Protein AF-A0A3B8IMK7-F1 (afdb_monomer)

Radius of gyration: 19.83 Å; Cα contacts (8 Å, |Δi|>4): 118; chains: 1; bounding box: 47×30×56 Å

pLDDT: mean 90.81, std 9.94, range [54.0, 98.06]

Structure (mmCIF, N/CA/C/O backbone):
data_AF-A0A3B8IMK7-F1
#
_entry.id   AF-A0A3B8IMK7-F1
#
loop_
_atom_site.group_PDB
_atom_site.id
_atom_site.type_symbol
_atom_site.label_atom_id
_atom_site.label_alt_id
_atom_site.label_comp_id
_atom_site.label_asym_id
_atom_site.label_entity_id
_atom_site.label_seq_id
_atom_site.pdbx_PDB_ins_code
_atom_site.Cartn_x
_atom_site.Cartn_y
_atom_site.Cartn_z
_atom_site.occupancy
_atom_site.B_iso_or_equiv
_atom_site.auth_seq_id
_atom_site.auth_comp_id
_atom_site.auth_asym_id
_atom_site.auth_atom_id
_atom_site.pdbx_PDB_model_num
ATOM 1 N N . MET A 1 1 ? -14.425 9.904 4.927 1.00 69.38 1 MET A N 1
ATOM 2 C CA . MET A 1 1 ? -13.043 10.432 4.811 1.00 69.38 1 MET A CA 1
ATOM 3 C C . MET A 1 1 ? -12.319 10.059 6.097 1.00 69.38 1 MET A C 1
ATOM 5 O O . MET A 1 1 ? -12.973 10.114 7.127 1.00 69.38 1 MET A O 1
ATOM 9 N N . LYS A 1 2 ? -11.050 9.616 6.062 1.00 88.31 2 LYS A N 1
ATOM 10 C CA . LYS A 1 2 ? -10.328 9.220 7.292 1.00 88.31 2 LYS A CA 1
ATOM 11 C C . LYS A 1 2 ? -10.137 10.438 8.214 1.00 88.31 2 LYS A C 1
ATOM 13 O O . LYS A 1 2 ? -9.832 11.521 7.713 1.00 88.31 2 LYS A O 1
ATOM 18 N N . GLN A 1 3 ? -10.304 10.254 9.524 1.00 93.00 3 GLN A N 1
ATOM 19 C CA . GLN A 1 3 ? -10.088 11.304 10.527 1.00 93.00 3 GLN A CA 1
ATOM 20 C C . GLN A 1 3 ? -8.591 11.520 10.787 1.00 93.00 3 GLN A C 1
ATOM 22 O O . GLN A 1 3 ? -7.773 10.605 10.631 1.00 93.00 3 GLN A O 1
ATOM 27 N N . SER A 1 4 ? -8.213 12.727 11.209 1.00 94.81 4 SER A N 1
ATOM 28 C CA . SER A 1 4 ? -6.845 12.993 11.652 1.00 94.81 4 SER A CA 1
ATOM 29 C C . SER A 1 4 ? -6.551 12.263 12.969 1.00 94.81 4 SER A C 1
ATOM 31 O O . SER A 1 4 ? -7.438 12.017 13.783 1.00 94.81 4 SER A O 1
ATOM 33 N N . ARG A 1 5 ? -5.275 11.964 13.243 1.00 95.50 5 ARG A N 1
ATOM 34 C CA . ARG A 1 5 ? -4.880 11.367 14.534 1.00 95.50 5 ARG A CA 1
ATOM 35 C C . ARG A 1 5 ? -5.191 12.263 15.732 1.00 95.50 5 ARG A C 1
ATOM 37 O O . ARG A 1 5 ? -5.271 11.758 16.843 1.00 95.50 5 ARG A O 1
ATOM 44 N N . GLU A 1 6 ? -5.303 13.571 15.524 1.00 96.06 6 GLU A N 1
ATOM 45 C CA . GLU A 1 6 ? -5.716 14.515 16.562 1.00 96.06 6 GLU A CA 1
ATOM 46 C C . GLU A 1 6 ? -7.196 14.316 16.905 1.00 96.06 6 GLU A C 1
ATOM 48 O O . GLU A 1 6 ? -7.523 14.105 18.068 1.00 96.06 6 GLU A O 1
ATOM 53 N N . GLN A 1 7 ? -8.061 14.245 15.889 1.00 95.00 7 GLN A N 1
ATOM 54 C CA . GLN A 1 7 ? -9.492 13.975 16.063 1.00 95.00 7 GLN A CA 1
ATOM 55 C C . GLN A 1 7 ? -9.742 12.599 16.690 1.00 95.00 7 GLN A C 1
ATOM 57 O O . GLN A 1 7 ? -10.528 12.484 17.622 1.00 95.00 7 GLN A O 1
ATOM 62 N N . LEU A 1 8 ? -9.018 11.570 16.240 1.00 96.69 8 LEU A N 1
ATOM 63 C CA . LEU A 1 8 ? -9.149 10.216 16.789 1.00 96.69 8 LEU A CA 1
ATOM 64 C C . LEU A 1 8 ? -8.739 10.139 18.263 1.00 96.69 8 LEU A C 1
ATOM 66 O O . LEU A 1 8 ? -9.333 9.382 19.021 1.00 96.69 8 LEU A O 1
ATOM 70 N N . LYS A 1 9 ? -7.726 10.908 18.683 1.00 96.19 9 LYS A N 1
ATOM 71 C CA . LYS A 1 9 ? -7.297 10.957 20.090 1.00 96.19 9 LYS A CA 1
ATOM 72 C C . LYS A 1 9 ? -8.312 11.662 20.982 1.00 96.19 9 LYS A C 1
ATOM 74 O O . LYS A 1 9 ? -8.439 11.265 22.136 1.00 96.19 9 LYS A O 1
ATOM 79 N N . ALA A 1 10 ? -9.029 12.652 20.451 1.00 96.00 10 ALA A N 1
ATOM 80 C CA . ALA A 1 10 ? -10.053 13.378 21.195 1.00 96.00 10 ALA A CA 1
ATOM 81 C C . ALA A 1 10 ? -11.200 12.463 21.666 1.00 96.00 10 ALA A C 1
ATOM 83 O O . ALA A 1 10 ? -11.825 12.754 22.672 1.00 96.00 10 ALA A O 1
ATOM 84 N N . TYR A 1 11 ? -11.443 11.320 21.007 1.00 95.81 11 TYR A N 1
ATOM 85 C CA . TYR A 1 11 ? -12.445 10.339 21.456 1.00 95.81 11 TYR A CA 1
ATOM 86 C C . TYR A 1 11 ? -12.078 9.620 22.765 1.00 95.81 11 TYR A C 1
ATOM 88 O O . TYR A 1 11 ? -12.927 8.953 23.351 1.00 95.81 11 TYR A O 1
ATOM 96 N N . PHE A 1 12 ? -10.818 9.718 23.202 1.00 95.62 12 PHE A N 1
ATOM 97 C CA . PHE A 1 12 ? -10.258 8.990 24.344 1.00 95.62 12 PHE A CA 1
ATOM 98 C C . PHE A 1 12 ? -9.738 9.929 25.442 1.00 95.62 12 PHE A C 1
ATOM 100 O O . PHE A 1 12 ? -8.848 9.550 26.214 1.00 95.62 12 PHE A O 1
ATOM 107 N N . GLU A 1 13 ? -10.234 11.167 25.510 1.00 95.62 13 GLU A N 1
ATOM 108 C CA . GLU A 1 13 ? -9.874 12.074 26.596 1.00 95.62 13 GLU A CA 1
ATOM 109 C C . GLU A 1 13 ? -10.430 11.585 27.942 1.00 95.62 13 GLU A C 1
ATOM 111 O O . GLU A 1 13 ? -11.256 10.674 28.047 1.00 95.62 13 GLU A O 1
ATOM 116 N N . ARG A 1 14 ? -9.896 12.137 29.036 1.00 93.81 14 ARG A N 1
ATOM 117 C CA . ARG A 1 14 ? -10.239 11.662 30.377 1.00 93.81 14 ARG A CA 1
ATOM 118 C C . ARG A 1 14 ? -11.730 11.865 30.645 1.00 93.81 14 ARG A C 1
ATOM 120 O O . ARG A 1 14 ? -12.176 12.995 30.794 1.00 93.81 14 ARG A O 1
ATOM 127 N N . GLY A 1 15 ? -12.428 10.758 30.884 1.00 93.12 15 GLY A N 1
ATOM 128 C CA . GLY A 1 15 ? -13.856 10.753 31.204 1.00 93.12 15 GLY A CA 1
ATOM 129 C C . GLY A 1 15 ? -14.733 10.357 30.021 1.00 93.12 15 GLY A C 1
ATOM 130 O O . GLY A 1 15 ? -15.901 10.041 30.237 1.00 93.12 15 GLY A O 1
ATOM 131 N N . ASP A 1 16 ? -14.165 10.282 28.818 1.00 95.06 16 ASP A N 1
ATOM 132 C CA . ASP A 1 16 ? -14.898 9.858 27.637 1.00 95.06 16 ASP A CA 1
ATOM 133 C C . ASP A 1 16 ? -15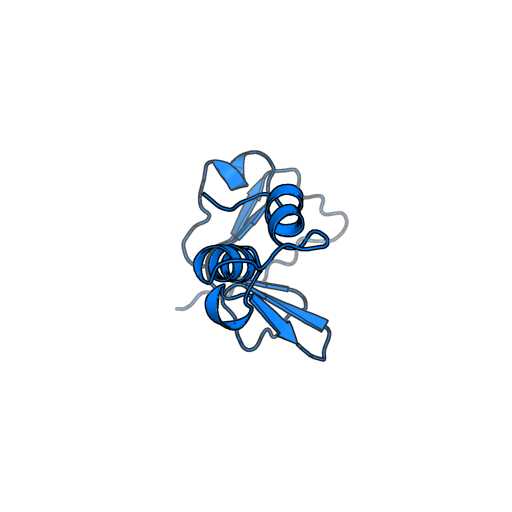.012 8.335 27.569 1.00 95.06 16 ASP A C 1
ATOM 135 O O . ASP A 1 16 ? -14.108 7.583 27.942 1.00 95.06 16 ASP A O 1
ATOM 139 N N . THR A 1 17 ? -16.161 7.874 27.082 1.00 95.81 17 THR A N 1
ATOM 140 C CA . THR A 1 17 ? -16.379 6.482 26.684 1.00 95.81 17 THR A CA 1
ATOM 141 C C . THR A 1 17 ? -16.636 6.481 25.181 1.00 95.81 17 THR A C 1
ATOM 143 O O . THR A 1 17 ? -17.764 6.780 24.778 1.00 95.81 17 THR A O 1
ATOM 146 N N . PRO A 1 18 ? -15.615 6.198 24.351 1.00 95.88 18 PRO A N 1
ATOM 147 C CA . PRO A 1 18 ? -15.791 6.207 22.909 1.00 95.88 18 PRO A CA 1
ATOM 148 C C . PRO A 1 18 ? -16.886 5.235 22.465 1.00 95.88 18 PRO A C 1
ATOM 150 O O . PRO A 1 18 ? -17.027 4.132 23.004 1.00 95.88 18 PRO A O 1
ATOM 153 N N . THR A 1 19 ? -17.660 5.641 21.463 1.00 96.62 19 THR A N 1
ATOM 154 C CA . THR A 1 19 ? -18.686 4.793 20.852 1.00 96.62 19 THR A CA 1
ATOM 155 C C . THR A 1 19 ? -18.049 3.707 19.988 1.00 96.62 19 THR A C 1
ATOM 157 O O . THR A 1 19 ? -16.908 3.824 19.540 1.00 96.62 19 THR A O 1
ATOM 160 N N . SER A 1 20 ? -18.802 2.646 19.690 1.00 96.50 20 SER A N 1
ATOM 161 C CA . SER A 1 20 ? -18.353 1.610 18.750 1.00 96.50 20 SER A CA 1
ATOM 162 C C . SER A 1 20 ? -17.986 2.175 17.374 1.00 96.50 20 SER A C 1
ATOM 164 O O . SER A 1 20 ? -17.072 1.670 16.734 1.00 96.50 20 SER A O 1
ATOM 166 N N . GLU A 1 21 ? -18.676 3.228 16.932 1.00 95.88 21 GLU A N 1
ATOM 167 C CA . GLU A 1 21 ? -18.379 3.920 15.676 1.00 95.88 21 GLU A CA 1
ATOM 168 C C . GLU A 1 21 ? -17.028 4.643 15.740 1.00 95.88 21 GLU A C 1
ATOM 170 O O . GLU A 1 21 ? -16.188 4.431 14.872 1.00 95.88 21 GLU A O 1
ATOM 175 N N . GLN A 1 22 ? -16.761 5.387 16.817 1.00 96.25 22 GLN A N 1
ATOM 176 C CA . GLN A 1 22 ? -15.471 6.056 17.045 1.00 96.25 22 GLN A CA 1
ATOM 177 C C . GLN A 1 22 ? -14.305 5.060 17.156 1.00 96.25 22 GLN A C 1
ATOM 179 O O . GLN A 1 22 ? -13.196 5.323 16.688 1.00 96.25 22 GLN A O 1
ATOM 184 N N . PHE A 1 23 ? -14.551 3.884 17.739 1.00 95.69 23 PHE A N 1
ATOM 185 C CA . PHE A 1 23 ? -13.588 2.782 17.718 1.00 95.69 23 PHE A CA 1
ATOM 186 C C . PHE A 1 23 ? -13.362 2.227 16.306 1.00 95.69 23 PHE A C 1
ATOM 188 O O . PHE A 1 23 ? -12.221 1.929 15.954 1.00 95.69 23 PHE A O 1
ATOM 195 N N . GLY A 1 24 ? -14.414 2.109 15.494 1.00 95.12 24 GLY A N 1
ATOM 196 C CA . GLY A 1 24 ? -14.305 1.731 14.082 1.00 95.12 24 GLY A CA 1
ATOM 197 C C . GLY A 1 24 ? -13.443 2.717 13.294 1.00 95.12 24 GLY A C 1
ATOM 198 O O . GLY A 1 24 ? -12.499 2.309 12.623 1.00 95.12 24 GLY A O 1
ATOM 199 N N . GLU A 1 25 ? -13.672 4.020 13.478 1.00 95.56 25 GLU A N 1
ATOM 200 C CA . GLU A 1 25 ? -12.861 5.066 12.844 1.00 95.56 25 GLU A CA 1
ATOM 201 C C . GLU A 1 25 ? -11.372 4.966 13.216 1.00 95.56 25 GLU A C 1
ATOM 203 O O . GLU A 1 25 ? -10.506 5.217 12.374 1.00 95.56 25 GLU A O 1
ATOM 208 N N . LEU A 1 26 ? -11.052 4.562 14.453 1.00 95.19 26 LEU A N 1
ATOM 209 C CA . LEU A 1 26 ? -9.672 4.308 14.869 1.00 95.19 26 LEU A CA 1
ATOM 210 C C . LEU A 1 26 ? -9.064 3.104 14.135 1.00 95.19 26 LEU A C 1
ATOM 212 O O . LEU A 1 26 ? -7.927 3.204 13.667 1.00 95.19 26 LEU A O 1
ATOM 216 N N . ILE A 1 27 ? -9.790 1.989 14.029 1.00 93.94 27 ILE A N 1
ATOM 217 C CA . ILE A 1 27 ? -9.323 0.774 13.339 1.00 93.94 27 ILE A CA 1
ATOM 218 C C . ILE A 1 27 ? -9.034 1.087 11.867 1.00 93.94 27 ILE A C 1
ATOM 220 O O . ILE A 1 27 ? -7.925 0.840 11.390 1.00 93.94 27 ILE A O 1
ATOM 224 N N . ASP A 1 28 ? -9.973 1.745 11.190 1.00 93.19 28 ASP A N 1
ATOM 225 C CA . ASP A 1 28 ? -9.872 2.090 9.767 1.00 93.19 28 ASP A CA 1
ATOM 226 C C . ASP A 1 28 ? -8.811 3.171 9.479 1.00 93.19 28 ASP A C 1
ATOM 228 O O . ASP A 1 28 ? -8.384 3.378 8.333 1.00 93.19 28 ASP A O 1
ATOM 232 N N . SER A 1 29 ? -8.354 3.888 10.513 1.00 93.88 29 SER A N 1
ATOM 233 C CA . SER A 1 29 ? -7.271 4.872 10.394 1.00 93.88 29 SER A CA 1
ATOM 234 C C . SER A 1 29 ? -5.888 4.238 10.238 1.00 93.88 29 SER A C 1
ATOM 236 O O . SER A 1 29 ? -4.974 4.878 9.704 1.00 93.88 29 SER A O 1
ATOM 238 N N . GLY A 1 30 ? -5.725 3.003 10.719 1.00 91.56 30 GLY A N 1
ATOM 239 C CA . GLY A 1 30 ? -4.474 2.261 10.661 1.00 91.56 30 GLY A CA 1
ATOM 240 C C . GLY A 1 30 ? -4.161 1.737 9.262 1.00 91.56 30 GLY A C 1
ATOM 241 O O . GLY A 1 30 ? -5.018 1.711 8.384 1.00 91.56 30 GLY A O 1
ATOM 242 N N . VAL A 1 31 ? -2.905 1.323 9.074 1.00 93.88 31 VAL A N 1
ATOM 243 C CA . VAL A 1 31 ? -2.546 0.382 8.007 1.00 93.88 31 VAL A CA 1
ATOM 244 C C . VAL A 1 31 ? -2.694 -1.021 8.578 1.00 93.88 31 VAL A C 1
ATOM 246 O O . VAL A 1 31 ? -2.070 -1.340 9.596 1.00 93.88 31 VAL A O 1
ATOM 249 N N . ASN A 1 32 ? -3.481 -1.853 7.917 1.00 94.19 32 ASN A N 1
ATOM 250 C CA . ASN A 1 32 ? -3.617 -3.270 8.185 1.00 94.19 32 ASN A CA 1
ATOM 251 C C . ASN A 1 32 ? -2.806 -4.060 7.150 1.00 94.19 32 ASN A C 1
ATOM 253 O O . ASN A 1 32 ? -3.058 -3.989 5.955 1.00 94.19 32 ASN A O 1
ATOM 257 N N . GLN A 1 33 ? -1.822 -4.833 7.608 1.00 93.69 33 GLN A N 1
ATOM 258 C CA . GLN A 1 33 ? -0.933 -5.575 6.708 1.00 93.69 33 GLN A CA 1
ATOM 259 C C . GLN A 1 33 ? -1.672 -6.605 5.836 1.00 93.69 33 GLN A C 1
ATOM 261 O O . GLN A 1 33 ? -1.316 -6.793 4.675 1.00 93.69 33 GLN A O 1
ATOM 266 N N . THR A 1 34 ? -2.703 -7.246 6.384 1.00 89.94 34 THR A N 1
ATOM 267 C CA . THR A 1 34 ? -3.498 -8.252 5.673 1.00 89.94 34 THR A CA 1
ATOM 268 C C . THR A 1 34 ? -4.448 -7.595 4.680 1.00 89.94 34 THR A C 1
ATOM 270 O O . THR A 1 34 ? -4.506 -8.009 3.526 1.00 89.94 34 THR A O 1
ATOM 273 N N . ASP A 1 35 ? -5.167 -6.559 5.114 1.00 94.38 35 ASP A N 1
ATOM 274 C CA . ASP A 1 35 ? -6.254 -5.977 4.319 1.00 94.38 35 ASP A CA 1
ATOM 275 C C . ASP A 1 35 ? -5.758 -4.933 3.302 1.00 94.38 35 ASP A C 1
ATOM 277 O O . ASP A 1 35 ? -6.326 -4.815 2.218 1.00 94.38 35 ASP A O 1
ATOM 281 N N . ASP A 1 36 ? -4.667 -4.216 3.601 1.00 95.44 36 ASP A N 1
ATOM 282 C CA . ASP A 1 36 ? -4.119 -3.160 2.732 1.00 95.44 36 ASP A CA 1
ATOM 283 C C . ASP A 1 36 ? -3.021 -3.661 1.775 1.00 95.44 36 ASP A C 1
ATOM 285 O O . ASP A 1 36 ? -2.408 -2.868 1.055 1.00 95.44 36 ASP A O 1
ATOM 289 N N . GLY A 1 37 ? -2.724 -4.966 1.774 1.00 95.69 37 GLY A N 1
ATOM 290 C CA . GLY A 1 37 ? -1.717 -5.556 0.887 1.00 95.69 37 GLY A CA 1
ATOM 291 C C . GLY A 1 37 ? -0.287 -5.084 1.176 1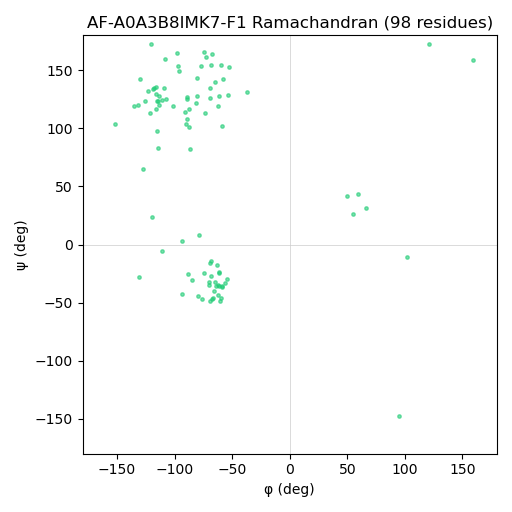.00 95.69 37 GLY A C 1
ATOM 292 O O . GLY A 1 37 ? 0.526 -4.978 0.256 1.00 95.69 37 GLY A O 1
ATOM 293 N N . ILE A 1 38 ? 0.039 -4.780 2.437 1.00 97.19 38 ILE A N 1
ATOM 294 C CA . ILE A 1 38 ? 1.390 -4.385 2.860 1.00 97.19 38 ILE A CA 1
ATOM 295 C C . ILE A 1 38 ? 1.986 -5.484 3.729 1.00 97.19 38 ILE A C 1
ATOM 297 O O . ILE A 1 38 ? 1.457 -5.813 4.781 1.00 97.19 38 ILE A O 1
ATOM 301 N N . THR A 1 39 ? 3.153 -5.996 3.354 1.00 96.94 39 THR A N 1
ATOM 302 C CA . THR A 1 39 ? 3.828 -7.060 4.104 1.00 96.94 39 THR A CA 1
ATOM 303 C C . THR A 1 39 ? 5.181 -6.595 4.617 1.00 96.94 39 THR A C 1
ATOM 305 O O . THR A 1 39 ? 5.991 -6.048 3.866 1.00 96.94 39 THR A O 1
ATOM 308 N N . THR A 1 40 ? 5.470 -6.874 5.888 1.00 96.94 40 THR A 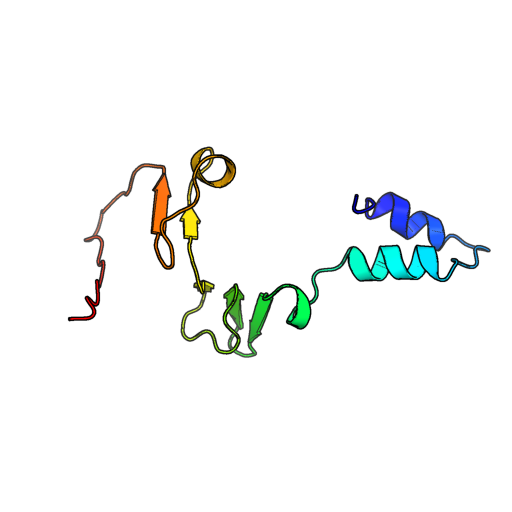N 1
ATOM 309 C CA . THR A 1 40 ? 6.829 -6.810 6.436 1.00 96.94 40 THR A CA 1
ATOM 310 C C . THR A 1 40 ? 7.283 -8.190 6.894 1.00 96.94 40 THR A C 1
ATOM 312 O O . THR A 1 40 ? 6.520 -8.923 7.516 1.00 96.94 40 THR A O 1
ATOM 315 N N . THR A 1 41 ? 8.519 -8.573 6.567 1.00 95.88 41 THR A N 1
ATOM 316 C CA . THR A 1 41 ? 9.056 -9.900 6.929 1.00 95.88 41 THR A CA 1
ATOM 317 C C . THR A 1 41 ? 10.112 -9.815 8.037 1.00 95.88 41 THR A C 1
ATOM 319 O O . THR A 1 41 ? 10.731 -8.755 8.207 1.00 95.88 41 THR A O 1
ATOM 322 N N . PRO A 1 42 ? 10.398 -10.919 8.759 1.00 96.88 42 PRO A N 1
ATOM 323 C CA . PRO A 1 42 ? 11.504 -10.982 9.722 1.00 96.88 42 PRO A CA 1
ATOM 324 C C . PRO A 1 42 ? 12.868 -10.589 9.126 1.00 96.88 42 PRO A C 1
ATOM 326 O O . PRO A 1 42 ? 13.706 -9.994 9.802 1.00 96.88 42 PRO A O 1
ATOM 329 N N . GLU A 1 43 ? 13.077 -10.823 7.827 1.00 97.12 43 GLU A N 1
ATOM 330 C CA . GLU A 1 43 ? 14.283 -10.439 7.073 1.00 97.12 43 GLU A CA 1
ATOM 331 C C . GLU A 1 43 ? 14.304 -8.950 6.682 1.00 97.12 43 GLU A C 1
ATOM 333 O O . GLU A 1 43 ? 15.175 -8.496 5.924 1.00 97.12 43 GLU A O 1
ATOM 338 N N . ARG A 1 44 ? 13.356 -8.164 7.203 1.00 96.75 44 ARG A N 1
ATOM 339 C CA . ARG A 1 44 ? 13.204 -6.725 6.959 1.00 96.75 44 ARG A CA 1
ATOM 340 C C . ARG A 1 44 ? 13.001 -6.422 5.473 1.00 96.75 44 ARG A C 1
ATOM 342 O O . ARG A 1 44 ? 13.638 -5.517 4.925 1.00 96.75 44 ARG A O 1
ATOM 349 N N . ARG A 1 45 ? 12.163 -7.220 4.811 1.00 98.00 45 ARG A N 1
ATOM 350 C CA . ARG A 1 45 ? 11.674 -6.959 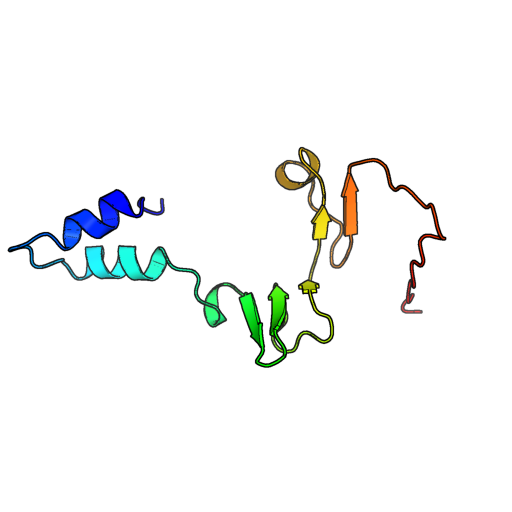3.451 1.00 98.00 45 ARG A CA 1
ATOM 351 C C . ARG A 1 45 ? 10.313 -6.277 3.517 1.00 98.00 45 ARG A C 1
ATOM 353 O O . ARG A 1 45 ? 9.561 -6.518 4.459 1.00 98.00 45 ARG A O 1
ATOM 360 N N . ILE A 1 46 ? 10.029 -5.442 2.523 1.00 98.06 46 ILE A N 1
ATOM 361 C CA . ILE A 1 46 ? 8.756 -4.739 2.352 1.00 98.06 46 ILE A CA 1
ATOM 362 C C . ILE A 1 46 ? 8.097 -5.259 1.073 1.00 98.06 46 ILE A C 1
ATOM 364 O O . ILE A 1 46 ? 8.705 -5.209 0.000 1.00 98.06 46 ILE A O 1
ATOM 368 N N . GLY A 1 47 ? 6.875 -5.765 1.195 1.00 97.81 47 GLY A N 1
ATOM 369 C CA . GLY A 1 47 ? 6.012 -6.165 0.089 1.00 97.81 47 GLY A CA 1
ATOM 370 C C . GLY A 1 47 ? 4.840 -5.200 -0.056 1.00 97.81 47 GLY A C 1
ATOM 371 O O . GLY A 1 47 ? 4.218 -4.847 0.941 1.00 97.81 47 GLY A O 1
ATOM 372 N N . ILE A 1 48 ? 4.542 -4.794 -1.288 1.00 97.50 48 ILE A N 1
ATOM 373 C CA . ILE A 1 48 ? 3.270 -4.176 -1.681 1.00 97.50 48 ILE A CA 1
ATOM 374 C C . ILE A 1 48 ? 2.589 -5.167 -2.623 1.00 97.50 48 ILE A C 1
ATOM 376 O O . ILE A 1 48 ? 3.193 -5.529 -3.632 1.00 97.50 48 ILE A O 1
ATOM 380 N N . ASN A 1 49 ? 1.392 -5.646 -2.286 1.00 96.75 49 ASN A N 1
ATOM 381 C CA . ASN A 1 49 ? 0.691 -6.742 -2.970 1.00 96.75 49 ASN A CA 1
ATOM 382 C C . ASN A 1 49 ? 1.579 -7.984 -3.181 1.00 96.75 49 ASN A C 1
ATOM 384 O O . ASN A 1 49 ? 1.626 -8.565 -4.267 1.00 96.75 49 ASN A O 1
ATOM 388 N N . SER A 1 50 ? 2.363 -8.347 -2.164 1.00 96.56 50 SER A N 1
ATOM 389 C CA . SER A 1 50 ? 3.294 -9.474 -2.217 1.00 96.56 50 SER A CA 1
ATOM 390 C C . SER A 1 50 ? 3.498 -10.065 -0.825 1.00 96.56 50 SER A C 1
ATOM 392 O O . SER A 1 50 ? 4.319 -9.551 -0.066 1.00 96.56 50 SER A O 1
ATOM 394 N N . ASP A 1 51 ? 2.871 -11.209 -0.558 1.00 95.19 51 ASP A N 1
ATOM 395 C CA . ASP A 1 51 ? 2.930 -11.893 0.745 1.00 95.19 51 ASP A CA 1
ATOM 396 C C . ASP A 1 51 ? 4.319 -12.470 1.068 1.00 95.19 51 ASP A C 1
ATOM 398 O O . ASP A 1 51 ? 4.709 -12.605 2.226 1.00 95.19 51 ASP A O 1
ATOM 402 N N . THR A 1 52 ? 5.103 -12.808 0.039 1.00 96.31 52 THR A N 1
ATOM 403 C CA . THR A 1 52 ? 6.429 -13.432 0.189 1.00 96.31 52 THR A CA 1
ATOM 404 C C . THR A 1 52 ? 7.506 -12.670 -0.595 1.00 96.31 52 THR A C 1
ATOM 406 O O . THR A 1 52 ? 8.067 -13.206 -1.564 1.00 96.31 52 THR A O 1
ATOM 409 N N . PRO A 1 53 ? 7.817 -11.412 -0.225 1.00 97.38 53 PRO A N 1
ATOM 410 C CA . PRO A 1 53 ? 8.752 -10.584 -0.977 1.00 97.38 53 PRO A CA 1
ATOM 411 C C . PRO A 1 53 ? 10.146 -11.227 -0.997 1.00 97.38 53 PRO A C 1
ATOM 413 O O . PRO A 1 53 ? 10.709 -11.575 0.042 1.00 97.38 53 PRO A O 1
ATOM 416 N N . GLN A 1 54 ? 10.725 -11.396 -2.189 1.00 96.81 54 GLN A N 1
ATOM 417 C CA . GLN A 1 54 ? 12.082 -11.945 -2.358 1.00 96.81 54 GLN A CA 1
ATOM 418 C C . GLN A 1 54 ? 13.171 -10.864 -2.308 1.00 96.81 54 GLN A C 1
ATOM 420 O O . GLN A 1 54 ? 14.308 -11.126 -1.916 1.00 96.81 54 GLN A O 1
ATOM 425 N N . SER A 1 55 ? 12.804 -9.631 -2.653 1.00 96.75 55 SER A N 1
A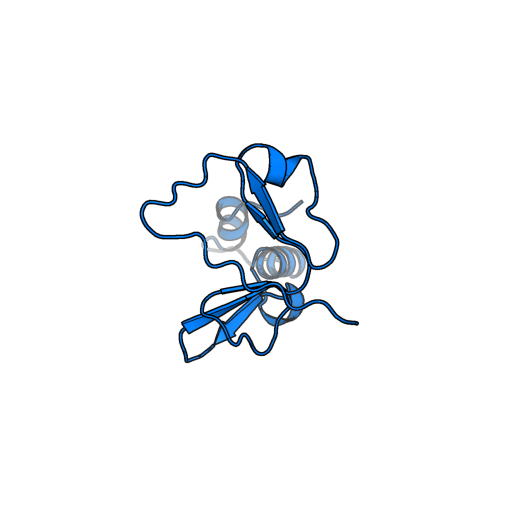TOM 426 C CA . SER A 1 55 ? 13.666 -8.447 -2.626 1.00 96.75 55 SER A CA 1
ATOM 427 C C . SER A 1 55 ? 13.447 -7.626 -1.353 1.00 96.75 55 SER A C 1
ATOM 429 O O . SER A 1 55 ? 12.444 -7.789 -0.664 1.00 96.75 55 SER A O 1
ATOM 431 N N . ARG A 1 56 ? 14.368 -6.699 -1.044 1.00 97.50 56 ARG A N 1
ATOM 432 C CA . ARG A 1 56 ? 14.204 -5.751 0.080 1.00 97.50 56 ARG A CA 1
ATOM 433 C C . ARG A 1 56 ? 12.946 -4.891 -0.060 1.00 97.50 56 ARG A C 1
ATOM 435 O O . ARG A 1 56 ? 12.290 -4.630 0.939 1.00 97.50 56 ARG A O 1
ATOM 442 N N . LEU A 1 57 ? 12.622 -4.509 -1.291 1.00 97.25 57 LEU A N 1
ATOM 443 C CA . LEU A 1 57 ? 11.338 -3.953 -1.694 1.00 97.25 57 LEU A CA 1
ATOM 444 C C . LEU A 1 57 ? 10.818 -4.802 -2.856 1.00 97.25 57 LEU A C 1
ATOM 446 O O . LEU A 1 57 ? 11.525 -4.961 -3.854 1.00 97.25 57 LEU A O 1
ATOM 450 N N . ALA A 1 58 ? 9.619 -5.355 -2.720 1.00 97.06 58 ALA A N 1
ATOM 451 C CA . ALA A 1 58 ? 8.905 -6.033 -3.793 1.00 97.06 58 ALA A CA 1
ATOM 452 C C . ALA A 1 58 ? 7.546 -5.360 -3.989 1.00 97.06 58 ALA A C 1
ATOM 454 O O . ALA A 1 58 ? 6.827 -5.120 -3.022 1.00 97.06 58 ALA A O 1
ATOM 455 N N . VAL A 1 59 ? 7.207 -5.058 -5.238 1.00 97.06 59 VAL A N 1
ATOM 456 C CA . VAL A 1 59 ? 5.921 -4.470 -5.616 1.00 97.06 59 VAL A CA 1
ATOM 457 C C . VAL A 1 59 ? 5.262 -5.420 -6.607 1.00 97.06 59 VAL A C 1
ATOM 459 O O . VAL A 1 59 ? 5.788 -5.631 -7.698 1.00 97.06 59 VAL A O 1
ATOM 462 N N . GLY A 1 60 ? 4.154 -6.031 -6.198 1.00 96.00 60 GLY A N 1
ATOM 463 C CA . GLY A 1 60 ? 3.233 -6.734 -7.079 1.00 96.00 60 GLY A CA 1
ATOM 464 C C . GLY A 1 60 ? 2.314 -5.723 -7.761 1.00 96.00 60 GLY A C 1
ATOM 465 O O . GLY A 1 60 ? 1.709 -4.879 -7.099 1.00 96.00 60 GLY A O 1
ATOM 466 N N . GLY A 1 61 ? 2.224 -5.783 -9.088 1.00 95.38 61 GLY A N 1
ATOM 467 C CA . GLY A 1 61 ? 1.538 -4.766 -9.879 1.00 95.38 61 GLY A CA 1
ATOM 468 C C . GLY A 1 61 ? 2.494 -3.702 -10.414 1.00 95.38 61 GLY A C 1
ATOM 469 O O . GLY A 1 61 ? 3.634 -3.993 -10.775 1.00 95.38 61 GLY A O 1
ATOM 470 N N . ASN A 1 62 ? 2.003 -2.474 -10.543 1.00 95.88 62 ASN A N 1
ATOM 471 C CA . ASN A 1 62 ? 2.728 -1.386 -11.184 1.00 95.88 62 ASN A CA 1
ATOM 472 C C . ASN A 1 62 ? 3.457 -0.487 -10.164 1.00 95.88 62 ASN A C 1
ATOM 474 O O . ASN A 1 62 ? 3.070 -0.388 -9.002 1.00 95.88 62 ASN A O 1
ATOM 478 N N . LEU A 1 63 ? 4.537 0.166 -10.595 1.00 96.12 63 LEU A N 1
ATOM 479 C CA . LEU A 1 63 ? 5.318 1.100 -9.781 1.00 96.12 63 LEU A CA 1
ATOM 480 C C . LEU A 1 63 ? 5.559 2.390 -10.568 1.00 96.12 63 LEU A C 1
ATOM 482 O O . LEU A 1 63 ? 6.202 2.361 -11.614 1.00 96.12 63 LEU A O 1
ATOM 486 N N . THR A 1 64 ? 5.100 3.528 -10.048 1.00 95.75 64 THR A N 1
ATOM 487 C CA . THR A 1 64 ? 5.465 4.854 -10.568 1.00 95.75 64 THR A CA 1
ATOM 488 C C . THR A 1 64 ? 6.415 5.548 -9.592 1.00 95.75 64 THR A C 1
ATOM 490 O O . THR A 1 64 ? 6.094 5.711 -8.419 1.00 95.75 64 THR A O 1
ATOM 493 N N . VAL A 1 65 ? 7.577 5.987 -10.073 1.00 94.00 65 VAL A N 1
ATOM 494 C CA . VAL A 1 65 ? 8.574 6.757 -9.315 1.00 94.00 65 VAL A CA 1
ATOM 495 C C . VAL A 1 65 ? 8.711 8.130 -9.961 1.00 94.00 65 VAL A C 1
ATOM 497 O O . VAL A 1 65 ? 9.120 8.223 -11.111 1.00 94.00 65 VAL A O 1
ATOM 500 N N . GLY A 1 66 ? 8.369 9.201 -9.250 1.00 92.12 66 GLY A N 1
ATOM 501 C CA . GLY A 1 66 ? 8.364 10.562 -9.798 1.00 92.12 66 GLY A CA 1
ATOM 502 C C . GLY A 1 66 ? 7.489 11.504 -8.981 1.00 92.12 66 GLY A C 1
ATOM 503 O O . GLY A 1 66 ? 6.623 11.023 -8.263 1.00 92.12 66 GLY A O 1
ATOM 504 N N . ASN A 1 67 ? 7.692 12.820 -9.072 1.00 91.31 67 ASN A N 1
ATOM 505 C CA . ASN A 1 67 ? 6.909 13.798 -8.299 1.00 91.31 67 ASN A CA 1
ATOM 506 C C . ASN A 1 67 ? 5.531 14.081 -8.921 1.00 91.31 67 ASN A C 1
ATOM 508 O O . ASN A 1 67 ? 4.523 14.131 -8.225 1.00 91.31 67 ASN A O 1
ATOM 512 N N . GLU A 1 68 ? 5.478 14.261 -10.240 1.00 93.44 68 GLU A N 1
ATOM 513 C CA . GLU A 1 68 ? 4.232 14.590 -10.942 1.00 93.44 68 GLU A CA 1
ATOM 514 C C . GLU A 1 68 ? 3.550 13.327 -11.462 1.00 93.44 68 GLU A C 1
ATOM 516 O O . GLU A 1 68 ? 2.337 13.162 -11.317 1.00 93.44 68 GLU A O 1
ATOM 521 N N . LEU A 1 69 ? 4.331 12.400 -12.035 1.00 92.56 69 LEU A N 1
ATOM 522 C CA . LEU A 1 69 ? 3.771 11.197 -12.655 1.00 92.56 69 LEU A CA 1
ATOM 523 C C . LEU A 1 69 ? 3.080 10.280 -11.645 1.00 92.56 69 LEU A C 1
ATOM 525 O O . LEU A 1 69 ? 2.070 9.678 -11.993 1.00 92.56 69 LEU A O 1
ATOM 529 N N . CYS A 1 70 ? 3.548 10.219 -10.392 1.00 92.44 70 CYS A N 1
ATOM 530 C CA . CYS A 1 70 ? 2.927 9.372 -9.366 1.00 92.44 70 CYS A CA 1
ATOM 531 C C . CYS A 1 70 ? 1.476 9.763 -9.033 1.00 92.44 70 CYS A C 1
ATOM 533 O O . CYS A 1 70 ? 0.746 8.932 -8.504 1.00 92.44 70 CYS A O 1
ATOM 535 N N . ASN A 1 71 ? 1.047 10.981 -9.393 1.00 95.44 71 ASN A N 1
ATOM 536 C CA . ASN A 1 71 ? -0.297 11.505 -9.135 1.00 95.44 71 ASN A CA 1
ATOM 537 C C . ASN A 1 71 ? -1.151 11.667 -10.405 1.00 95.44 71 ASN A C 1
ATOM 539 O O . ASN A 1 71 ? -2.313 12.054 -10.312 1.00 95.44 71 ASN A O 1
ATOM 543 N N . THR A 1 72 ? -0.584 11.430 -11.594 1.00 95.50 72 THR A N 1
ATOM 544 C CA . THR A 1 72 ? -1.232 11.769 -12.877 1.00 95.50 72 THR A CA 1
ATOM 545 C C . THR A 1 72 ? -1.239 10.627 -13.886 1.00 95.50 72 THR A C 1
ATOM 547 O O . THR A 1 72 ? -2.146 10.565 -14.715 1.00 95.50 72 THR A O 1
ATOM 550 N N . ILE A 1 73 ? -0.265 9.711 -13.826 1.00 94.38 73 ILE A N 1
ATOM 551 C CA . ILE A 1 73 ? -0.129 8.605 -14.777 1.00 94.38 73 ILE A CA 1
ATOM 552 C C . ILE A 1 73 ? 0.178 7.308 -14.024 1.00 94.38 73 ILE A C 1
ATOM 554 O O . ILE A 1 73 ? 1.219 7.156 -13.380 1.00 94.38 73 ILE A O 1
ATOM 558 N N . ALA A 1 74 ? -0.714 6.327 -14.156 1.00 94.94 74 ALA A N 1
ATOM 559 C CA . ALA A 1 74 ? -0.443 4.975 -13.688 1.00 94.94 74 ALA A CA 1
ATOM 560 C C . ALA A 1 74 ? 0.634 4.316 -14.565 1.00 94.94 74 ALA A C 1
ATOM 562 O O . ALA A 1 74 ? 0.568 4.371 -15.795 1.00 94.94 74 ALA A O 1
ATOM 563 N N . ALA A 1 75 ? 1.611 3.656 -13.942 1.00 96.25 75 ALA A N 1
ATOM 564 C CA . ALA A 1 75 ? 2.529 2.782 -14.661 1.00 96.25 75 ALA A CA 1
ATOM 565 C C . ALA A 1 75 ? 1.759 1.644 -15.374 1.00 96.25 75 ALA A C 1
ATOM 567 O O . ALA A 1 75 ? 0.673 1.265 -14.918 1.00 96.25 75 ALA A O 1
ATOM 568 N N . PRO A 1 76 ? 2.297 1.066 -16.466 1.00 94.88 76 PRO A N 1
ATOM 569 C CA . PRO A 1 76 ? 1.690 -0.096 -17.116 1.00 94.88 76 PRO A CA 1
ATOM 570 C C . PRO A 1 76 ? 1.432 -1.237 -16.125 1.00 94.88 76 PRO A C 1
ATOM 572 O O . PRO A 1 76 ? 2.157 -1.366 -15.138 1.00 94.88 76 PRO A O 1
ATOM 575 N N . ALA A 1 77 ? 0.435 -2.087 -16.390 1.00 94.25 77 ALA A N 1
ATOM 576 C CA . ALA A 1 77 ? 0.167 -3.259 -15.557 1.00 94.25 77 ALA A CA 1
ATOM 577 C C . ALA A 1 77 ? 1.440 -4.110 -15.397 1.00 94.25 77 ALA A C 1
ATOM 579 O O . ALA A 1 77 ? 2.092 -4.438 -16.388 1.00 94.25 77 ALA A O 1
ATOM 580 N N . ASN A 1 78 ? 1.802 -4.437 -14.151 1.00 92.56 78 ASN A N 1
ATOM 581 C CA . ASN A 1 78 ? 3.053 -5.129 -13.808 1.00 92.56 78 ASN A CA 1
ATOM 582 C C . ASN A 1 78 ? 4.336 -4.433 -14.324 1.00 92.56 78 ASN A C 1
ATOM 584 O O . ASN A 1 78 ? 5.345 -5.089 -14.581 1.00 92.56 78 ASN A O 1
ATOM 588 N N . GLY A 1 79 ? 4.295 -3.110 -14.514 1.00 91.94 79 GLY A N 1
ATOM 589 C CA . GLY A 1 79 ? 5.367 -2.310 -15.105 1.00 91.94 79 GLY A CA 1
ATOM 590 C C . GLY A 1 79 ? 5.911 -1.210 -14.192 1.00 91.94 79 GLY A C 1
ATOM 591 O O . GLY A 1 79 ? 5.371 -0.919 -13.127 1.00 91.94 79 GLY A O 1
ATOM 592 N N . LEU A 1 80 ? 6.993 -0.570 -14.645 1.00 92.81 80 LEU A N 1
ATOM 593 C CA . LEU A 1 80 ? 7.666 0.544 -13.971 1.00 92.81 80 LEU A CA 1
ATOM 594 C C . LEU A 1 80 ? 7.580 1.813 -14.830 1.00 92.81 80 LEU A C 1
ATOM 596 O O . LEU A 1 80 ? 7.967 1.791 -15.997 1.00 92.81 80 LEU A O 1
ATOM 600 N N . LEU A 1 81 ? 7.139 2.922 -14.238 1.00 92.50 81 LEU A N 1
ATOM 601 C CA . LEU A 1 81 ? 7.209 4.270 -14.807 1.00 92.50 81 LEU A CA 1
ATOM 602 C C . LEU A 1 81 ? 8.138 5.132 -13.946 1.00 92.50 81 LEU A C 1
ATOM 604 O O . LEU A 1 81 ? 7.915 5.269 -12.749 1.00 92.50 81 LEU A O 1
ATOM 608 N N . GLY A 1 82 ? 9.178 5.716 -14.540 1.00 92.56 82 GLY A N 1
ATOM 609 C CA . GLY A 1 82 ? 10.133 6.585 -13.843 1.00 92.56 82 GLY A CA 1
ATOM 610 C C . GLY A 1 82 ? 10.135 8.008 -14.403 1.00 92.56 82 GLY A C 1
ATOM 611 O O . GLY A 1 82 ? 10.193 8.184 -15.617 1.00 92.56 82 GLY A O 1
ATOM 612 N N . GLN A 1 83 ? 10.115 9.016 -13.529 1.00 92.06 83 GLN A N 1
ATOM 613 C CA . GLN A 1 83 ? 10.292 10.433 -13.845 1.00 92.06 83 GLN A CA 1
ATOM 614 C C . GLN A 1 83 ? 11.593 10.942 -13.221 1.00 92.06 83 GLN A C 1
ATOM 616 O O . GLN A 1 83 ? 11.798 10.832 -12.012 1.00 92.06 83 GLN A O 1
ATOM 621 N N . GLY A 1 84 ? 12.434 11.571 -14.040 1.00 86.00 84 GLY A N 1
ATOM 622 C CA . GLY A 1 84 ? 13.662 12.229 -13.599 1.00 86.00 84 GLY A CA 1
AT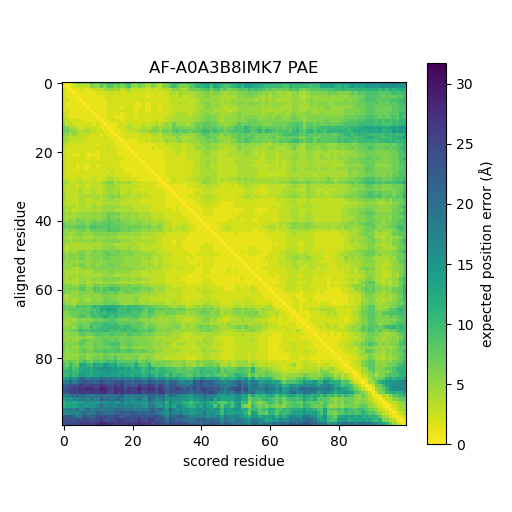OM 623 C C . GLY A 1 84 ? 14.924 11.665 -14.254 1.00 86.00 84 GLY A C 1
ATOM 624 O O . GLY A 1 84 ? 14.868 10.684 -14.998 1.00 86.00 84 GLY A O 1
ATOM 625 N N . PRO A 1 85 ? 16.078 12.310 -14.015 1.00 82.12 85 PRO A N 1
ATOM 626 C CA . PRO A 1 85 ? 17.340 11.889 -14.598 1.00 82.12 85 PRO A CA 1
ATOM 627 C C . PRO A 1 85 ? 17.804 10.565 -13.988 1.00 82.12 85 PRO A C 1
ATOM 629 O O . PRO A 1 85 ? 17.977 10.446 -12.775 1.00 82.12 85 PRO A O 1
ATOM 632 N N . VAL A 1 86 ? 18.083 9.588 -14.845 1.00 78.75 86 VAL A N 1
ATOM 633 C CA . VAL A 1 86 ? 18.779 8.360 -14.458 1.00 78.75 86 VAL A CA 1
ATOM 634 C C . VAL A 1 86 ? 20.275 8.605 -14.640 1.00 78.75 86 VAL A C 1
ATOM 636 O O . VAL A 1 86 ? 20.769 8.641 -15.765 1.00 78.75 86 VAL A O 1
ATOM 639 N N . ARG A 1 87 ? 21.002 8.829 -13.539 1.00 72.69 87 ARG A N 1
ATOM 640 C CA . ARG A 1 87 ? 22.468 8.950 -13.565 1.00 72.69 87 ARG A CA 1
ATOM 641 C C . ARG A 1 87 ? 23.079 7.556 -13.579 1.00 72.69 87 ARG A C 1
ATOM 643 O O . ARG A 1 87 ? 22.843 6.774 -12.664 1.00 72.69 87 ARG A O 1
ATOM 650 N N . THR A 1 88 ? 23.866 7.250 -14.601 1.00 66.88 88 THR A N 1
ATOM 651 C CA . THR A 1 88 ? 24.584 5.976 -14.704 1.00 66.88 88 THR A CA 1
ATOM 652 C C . THR A 1 88 ? 26.080 6.240 -14.629 1.00 66.88 88 THR A 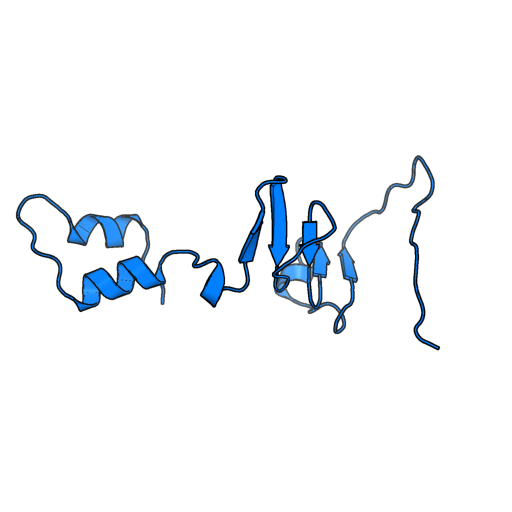C 1
ATOM 654 O O . THR A 1 88 ? 26.740 6.370 -15.655 1.00 66.88 88 THR A O 1
ATOM 657 N N . GLU A 1 89 ? 26.599 6.361 -13.410 1.00 65.62 89 GLU A N 1
ATOM 658 C CA 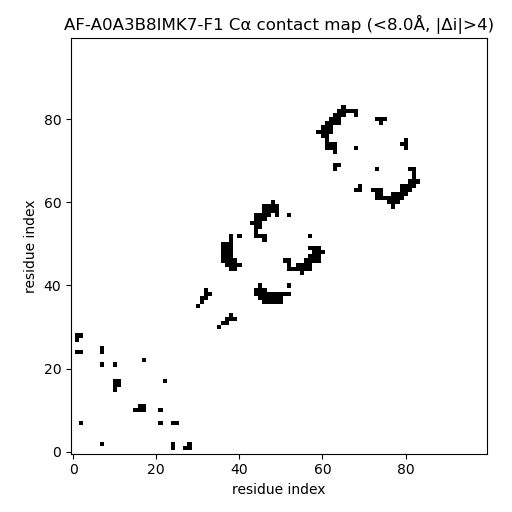. GLU A 1 89 ? 28.051 6.379 -13.162 1.00 65.62 89 GLU A CA 1
ATOM 659 C C . GLU A 1 89 ? 28.634 4.971 -13.420 1.00 65.62 89 GLU A C 1
ATOM 661 O O . GLU A 1 89 ? 29.698 4.821 -14.008 1.00 65.62 89 GLU A O 1
ATOM 666 N N . GLU A 1 90 ? 27.862 3.927 -13.095 1.00 54.00 90 GLU A N 1
ATOM 667 C CA . GLU A 1 90 ? 28.063 2.547 -13.537 1.00 54.00 90 GLU A CA 1
ATOM 668 C C . GLU A 1 90 ? 26.737 2.007 -14.10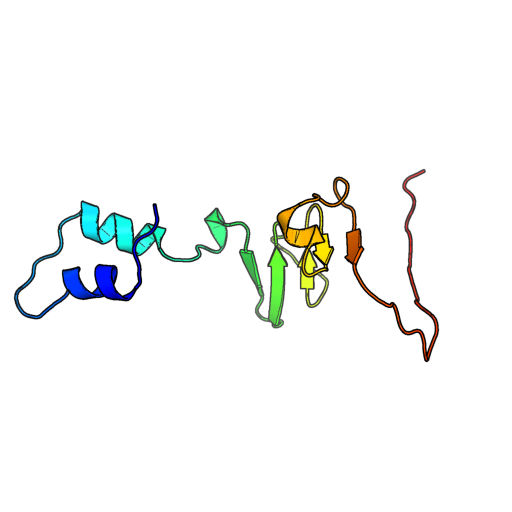0 1.00 54.00 90 GLU A C 1
ATOM 670 O O . GLU A 1 90 ? 25.657 2.358 -13.623 1.00 54.00 90 GLU A O 1
ATOM 675 N N . ALA A 1 91 ? 26.818 1.210 -15.169 1.00 59.19 91 ALA A N 1
ATOM 676 C CA . ALA A 1 91 ? 25.712 0.797 -16.038 1.00 59.19 91 ALA A CA 1
ATOM 677 C C . ALA A 1 91 ? 24.369 0.528 -15.327 1.00 59.19 91 ALA A C 1
ATOM 679 O O . ALA A 1 91 ? 24.293 -0.273 -14.393 1.00 59.19 91 ALA A O 1
ATOM 680 N N . LEU A 1 92 ? 23.279 1.101 -15.853 1.00 71.06 92 LEU A N 1
ATOM 681 C CA . LEU A 1 92 ? 21.921 0.680 -15.504 1.00 71.06 92 LEU A CA 1
ATOM 682 C C . LEU A 1 92 ? 21.757 -0.810 -15.854 1.00 71.06 92 LEU A C 1
ATOM 684 O O . LEU A 1 92 ? 21.586 -1.178 -17.015 1.00 71.06 92 LEU A O 1
ATOM 688 N N . ARG A 1 93 ? 21.817 -1.689 -14.850 1.00 69.12 93 ARG A N 1
ATOM 689 C CA . ARG A 1 93 ? 21.612 -3.134 -15.028 1.00 69.12 93 ARG A CA 1
ATOM 690 C C . ARG A 1 93 ? 20.125 -3.464 -14.945 1.00 69.12 93 ARG A C 1
ATOM 692 O O . ARG A 1 93 ? 19.636 -3.904 -13.908 1.00 69.12 93 ARG A O 1
ATOM 699 N N . LEU A 1 94 ? 19.414 -3.277 -16.054 1.00 77.94 94 LEU A N 1
ATOM 700 C CA . LEU A 1 94 ? 18.026 -3.713 -16.190 1.00 77.94 94 LEU A CA 1
ATOM 701 C C . LEU A 1 94 ? 17.979 -5.152 -16.725 1.00 77.94 94 LEU A C 1
ATOM 703 O O . LEU A 1 94 ? 18.257 -5.403 -17.897 1.00 77.94 94 LEU A O 1
ATOM 707 N N . LYS A 1 95 ? 17.620 -6.111 -15.868 1.00 74.50 95 LYS A N 1
ATOM 708 C CA . LYS A 1 95 ? 17.326 -7.486 -16.297 1.00 74.50 95 LYS A CA 1
ATOM 709 C C . LYS A 1 95 ? 15.852 -7.578 -16.685 1.00 74.50 95 LYS A C 1
ATOM 711 O O . LYS A 1 95 ? 14.998 -7.674 -15.812 1.00 74.50 95 LYS A O 1
ATOM 716 N N . ILE A 1 96 ? 15.559 -7.552 -17.984 1.00 77.44 96 ILE A N 1
ATOM 717 C CA . ILE A 1 96 ? 14.205 -7.782 -18.503 1.00 77.44 96 ILE A CA 1
ATOM 718 C C . ILE A 1 96 ? 14.058 -9.275 -18.790 1.00 77.44 96 ILE A C 1
ATOM 720 O O . ILE A 1 96 ? 14.718 -9.797 -19.688 1.00 77.44 96 ILE A O 1
ATOM 724 N N . LYS A 1 97 ? 13.189 -9.963 -18.047 1.00 73.69 97 LYS A N 1
ATOM 725 C CA . LYS A 1 97 ? 12.713 -11.292 -18.439 1.00 73.69 97 LYS A CA 1
ATOM 726 C C . LYS A 1 97 ? 11.499 -11.079 -19.341 1.00 73.69 97 LYS A C 1
ATOM 728 O O . LYS A 1 97 ? 10.526 -10.476 -18.906 1.00 73.69 97 LYS A O 1
ATOM 733 N N . ARG A 1 98 ? 11.587 -11.487 -20.607 1.00 78.88 98 ARG A N 1
ATOM 734 C CA . ARG A 1 98 ? 10.425 -11.531 -21.502 1.00 78.88 98 ARG A CA 1
ATOM 735 C C . ARG A 1 98 ? 9.787 -12.903 -21.340 1.00 78.88 98 ARG A C 1
ATOM 737 O O . ARG A 1 98 ? 10.505 -13.894 -21.465 1.00 78.88 98 ARG A O 1
ATOM 744 N N . ASP A 1 99 ? 8.492 -12.948 -21.061 1.00 68.25 99 ASP A N 1
ATOM 745 C CA . ASP A 1 99 ? 7.730 -14.175 -21.260 1.00 68.25 99 ASP A CA 1
ATOM 746 C C . ASP A 1 99 ? 7.545 -14.326 -22.776 1.00 68.25 99 ASP A C 1
ATOM 748 O O . ASP A 1 99 ? 6.970 -13.453 -23.430 1.00 68.25 99 ASP A O 1
ATOM 752 N N . THR A 1 100 ? 8.177 -15.355 -23.341 1.00 58.28 100 THR A N 1
ATOM 753 C CA . THR A 1 100 ? 7.953 -15.826 -24.716 1.00 58.28 100 THR A CA 1
ATOM 754 C C . THR A 1 100 ? 6.759 -16.751 -24.765 1.00 58.28 100 THR A C 1
ATOM 756 O O . THR A 1 100 ? 6.693 -17.613 -23.858 1.00 58.28 100 THR A O 1
#

Foldseek 3Di:
DQDDPVVLVVCVPPPHDHDPVSVVSVVVNDDDCVPQQWDADPVCAIERVDPDDPDSYHYQWEEEADDPCVPPPTAPTRYYHYDDDDDPPDDPDDDDDDDD

Secondary structure (DSSP, 8-state):
-PPPHHHHHHTTSTT----HHHHHHHHHHSPPTTTTTEEE-TT--EEES-SS-SSSEEESS-EEESSSGGGT-PPPTT-EEE-S----SS----------

Solvent-accessible surface area (backbone atoms only — not comparable to full-atom values): 6411 Å² total; per-residue (Å²): 131,85,73,53,74,66,62,57,48,61,46,66,42,96,88,57,78,62,49,75,65,59,52,47,55,51,60,72,60,52,87,47,49,82,84,69,35,38,34,77,46,97,87,67,23,36,12,36,58,31,94,76,46,88,40,65,69,29,70,52,51,52,42,51,46,39,87,63,46,56,79,74,48,82,31,52,89,68,28,77,34,82,59,77,88,83,82,61,94,63,78,83,83,76,82,80,84,76,90,127

Nearest PDB structures (foldseek):
  7b5h-assembly1_AE  TM=8.874E-01  e=6.811E-01  Nostoc sp. PCC 7120 = FACHB-418
  8ond-assembly1_A  TM=9.523E-01  e=1.165E+00  Bdellovibrio bacteriovorus HD100
  8oml-assembly1_B  TM=8.998E-01  e=5.444E+00  Bdellovibrio bacteriovorus HD100

Sequence (100 aa):
MKQSREQLKAYFERGDTPTSEQFGELIDSGVNQTDDGITTTPERRIGINSDTPQSRLAVGGNLTVGNELCNTIAAPANGLLGQGPVRTEEALRLKIKRDT

Mean predicted aligned error: 6.06 Å